Protein AF-A0A0A1I7A2-F1 (afdb_monomer_lite)

Secondary structure (DSSP, 8-state):
--TT-HHHHHHHHHTT---SS--HHHHHHHSSHHHHHHHHHHTT-------SS----HHHHHHHHHHH-SSEEEE-TT--TTTTEEEESSGGGTT-

pLDDT: mean 91.61, std 5.6, range [60.78, 98.12]

Foldseek 3Di:
DCLLPQVVQVVCVVVVHDDPDDHSVCSVQCLFPLSVVVVCVVVVHDDDDDDNDDDPDLVVVLVRCVVNDDFDWQADRRDDDPPRIDTRGDSVVSVD

Organism: NCBI:txid198431

Radius of gyration: 16.69 Å; chains: 1; bounding box: 38×24×44 Å

Sequence (96 aa):
FLSENPAFARRCQQEGIIFIGPS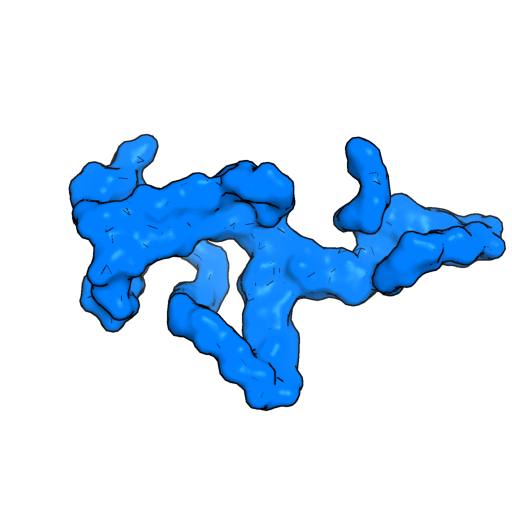AEVMLTMGDKIKAREAMKKAGIPVVPGTEGSISDVKEALKLIREIGLPVMIKAAAGGGGKGMRLVNHEVEIEK

InterPro domains:
  IPR005479 Carbamoyl phosphate synthase, ATP-binding domain [PF02786] (32-95)
  IPR005481 Biotin carboxylase-like, N-terminal domain [PF00289] (1-27)
  IPR011761 ATP-grasp fold [PS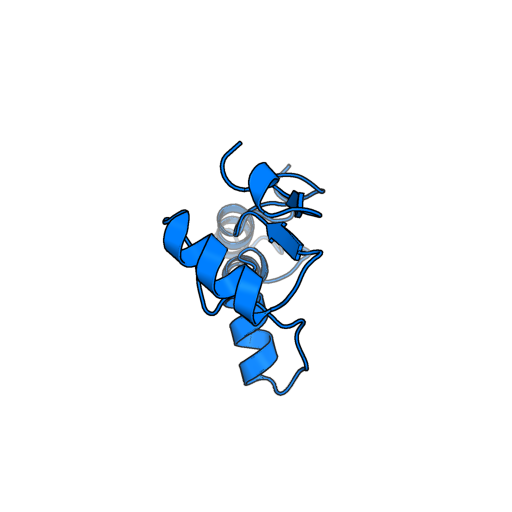50975] (37-89)
  IPR011764 Biotin carboxylation domain [PS50979] (1-96)
  IPR013815 ATP-grasp fold, subdomain 1 [G3DSA:3.30.1490.20] (49-96)
  IPR051602 Acetyl-CoA Carboxylase Biotin Carboxylase Component [PTHR48095] (1-95)

Structure (mmCIF, N/CA/C/O backbone):
data_AF-A0A0A1I7A2-F1
#
_entry.id   AF-A0A0A1I7A2-F1
#
loop_
_atom_site.group_PDB
_atom_site.id
_atom_site.type_symbol
_atom_site.label_atom_id
_atom_site.label_alt_id
_atom_site.label_comp_id
_atom_site.label_asym_id
_atom_site.label_entity_id
_atom_site.label_seq_id
_atom_site.pdbx_PDB_ins_code
_atom_site.Cartn_x
_atom_site.Cartn_y
_atom_site.Cartn_z
_atom_site.occupancy
_atom_site.B_iso_or_equiv
_atom_site.auth_seq_id
_atom_site.auth_comp_id
_atom_site.auth_asym_id
_atom_site.auth_atom_id
_atom_site.pdbx_PDB_model_num
ATOM 1 N N . PHE A 1 1 ? 0.475 14.819 11.387 1.00 91.12 1 PHE A N 1
ATOM 2 C CA . PHE A 1 1 ? -0.951 14.748 11.783 1.00 91.12 1 PHE A CA 1
ATOM 3 C C . PHE A 1 1 ? -1.413 13.288 11.808 1.00 91.12 1 PHE A C 1
ATOM 5 O O . PHE A 1 1 ? -0.580 12.423 11.563 1.00 91.12 1 PHE A O 1
ATOM 12 N N . LEU A 1 2 ? -2.680 13.005 12.154 1.00 93.00 2 LEU A N 1
ATOM 13 C CA . LEU A 1 2 ? -3.196 11.647 12.439 1.00 93.00 2 LEU A CA 1
ATOM 14 C C . LEU A 1 2 ? -4.358 11.201 11.528 1.00 93.00 2 LEU A C 1
ATOM 16 O O . LEU A 1 2 ? -4.996 10.193 11.812 1.00 93.00 2 LEU A O 1
ATOM 20 N N . SER A 1 3 ? -4.636 11.929 10.442 1.00 92.94 3 SER A N 1
ATOM 21 C CA . SER A 1 3 ? -5.785 11.683 9.552 1.00 92.94 3 SER A CA 1
ATOM 22 C C . SER A 1 3 ? -5.806 10.288 8.914 1.00 92.94 3 SER A C 1
ATOM 24 O O . SER A 1 3 ? -6.880 9.769 8.640 1.00 92.94 3 SER A O 1
ATOM 26 N N . GLU A 1 4 ? -4.639 9.675 8.706 1.00 91.88 4 GLU A N 1
ATOM 27 C CA . GLU A 1 4 ? -4.479 8.335 8.115 1.00 91.88 4 GLU A CA 1
ATOM 28 C C . GLU A 1 4 ? -3.883 7.327 9.118 1.00 91.88 4 GLU A C 1
ATOM 30 O O . GLU A 1 4 ? -3.305 6.316 8.726 1.00 91.88 4 GLU A O 1
ATOM 35 N N . ASN A 1 5 ? -3.961 7.608 10.427 1.00 93.75 5 ASN A N 1
ATOM 36 C CA . ASN A 1 5 ? -3.411 6.723 11.453 1.00 93.75 5 ASN A CA 1
ATOM 37 C C . ASN A 1 5 ? -4.490 5.746 11.976 1.00 93.75 5 ASN A C 1
ATOM 39 O O . ASN A 1 5 ? -5.354 6.159 12.757 1.00 93.75 5 ASN A O 1
ATOM 43 N N . PRO A 1 6 ? -4.419 4.443 11.638 1.00 95.81 6 PRO A N 1
ATOM 44 C CA . PRO A 1 6 ? -5.426 3.468 12.056 1.00 95.81 6 PRO A CA 1
ATOM 45 C C . PRO A 1 6 ? -5.464 3.255 13.573 1.00 95.81 6 PRO A C 1
ATOM 47 O O . PRO A 1 6 ? -6.529 2.988 14.127 1.00 95.81 6 PRO A O 1
ATOM 50 N N . ALA A 1 7 ? -4.329 3.394 14.267 1.00 96.88 7 ALA A N 1
ATOM 51 C CA . ALA A 1 7 ? -4.286 3.269 15.721 1.00 96.88 7 ALA A CA 1
ATOM 52 C C . ALA A 1 7 ? -5.029 4.426 16.403 1.00 96.88 7 ALA A C 1
ATOM 54 O O . ALA A 1 7 ? -5.718 4.206 17.397 1.00 96.88 7 ALA A O 1
ATOM 55 N N . PHE A 1 8 ? -4.948 5.636 15.841 1.00 97.50 8 PHE A N 1
ATOM 56 C CA . PHE A 1 8 ? -5.700 6.786 16.337 1.00 97.50 8 PHE A CA 1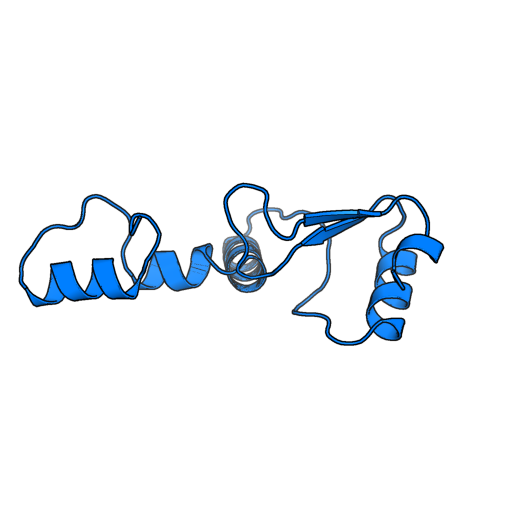
ATOM 57 C C . PHE A 1 8 ? -7.209 6.610 16.128 1.00 97.50 8 PHE A C 1
ATOM 59 O O . PHE A 1 8 ? -7.964 6.726 17.090 1.00 97.50 8 PHE A O 1
ATOM 66 N N . ALA A 1 9 ? -7.642 6.234 14.918 1.00 97.75 9 ALA A N 1
ATOM 67 C CA . ALA A 1 9 ? -9.058 5.985 14.628 1.00 97.75 9 ALA A CA 1
ATOM 68 C C . ALA A 1 9 ? -9.646 4.876 15.523 1.00 97.75 9 ALA A C 1
ATOM 70 O O . ALA A 1 9 ? -10.729 5.034 16.090 1.00 97.75 9 ALA A O 1
ATOM 71 N N . ARG A 1 10 ? -8.895 3.782 15.726 1.00 97.94 10 ARG A N 1
ATOM 72 C CA . ARG A 1 10 ? -9.282 2.696 16.639 1.00 97.94 10 ARG A CA 1
ATOM 73 C C . ARG A 1 10 ? -9.398 3.178 18.080 1.00 97.94 10 ARG A C 1
ATOM 75 O O . ARG A 1 10 ? -10.339 2.797 18.771 1.00 97.94 10 ARG A O 1
ATOM 82 N N . ARG A 1 11 ? -8.464 4.019 18.532 1.00 98.06 11 ARG A N 1
ATOM 83 C CA . ARG A 1 11 ? -8.509 4.559 19.890 1.00 98.06 11 ARG A CA 1
ATOM 84 C C . ARG A 1 11 ? -9.719 5.469 20.089 1.00 98.06 11 ARG A C 1
ATOM 86 O O . ARG A 1 11 ? -10.386 5.324 21.101 1.00 98.06 11 ARG A O 1
ATOM 93 N N . CYS A 1 12 ? -10.058 6.325 19.122 1.00 98.00 12 CYS A N 1
ATOM 94 C CA . CYS A 1 12 ? -11.289 7.121 19.176 1.00 98.00 12 CYS A CA 1
ATOM 95 C C . CYS A 1 12 ? -12.524 6.232 19.386 1.00 98.00 12 CYS A C 1
ATOM 97 O O . CYS A 1 12 ? -13.294 6.476 20.310 1.00 98.00 12 CYS A O 1
ATOM 99 N N . GLN A 1 13 ? -12.662 5.156 18.604 1.00 95.56 13 GLN A N 1
ATOM 100 C CA . GLN A 1 13 ? -13.784 4.223 18.732 1.00 95.56 13 GLN A CA 1
ATOM 101 C C . GLN A 1 13 ? -13.843 3.546 20.113 1.00 95.56 13 GLN A C 1
ATOM 103 O O . GLN A 1 13 ? -14.926 3.420 20.680 1.00 95.56 13 GLN A O 1
ATOM 108 N N . GLN A 1 14 ? -12.697 3.130 20.663 1.00 97.62 14 GLN A N 1
ATOM 109 C CA . GLN A 1 14 ? -12.610 2.516 21.997 1.00 97.62 14 GLN A CA 1
ATOM 110 C C . GLN A 1 14 ? -13.040 3.466 23.121 1.00 97.62 14 GLN A C 1
ATOM 112 O O . GLN A 1 14 ? -13.589 3.016 24.120 1.00 97.62 14 GLN A O 1
ATOM 117 N N . GLU A 1 15 ? -12.819 4.767 22.940 1.00 98.12 15 GLU A N 1
ATOM 118 C CA . GLU A 1 15 ? -13.198 5.818 23.893 1.00 98.12 15 GLU A CA 1
ATOM 119 C C . GLU A 1 15 ? -14.614 6.375 23.629 1.00 98.12 15 GLU A C 1
ATOM 121 O O . GLU A 1 15 ? -15.019 7.362 24.238 1.00 98.12 15 GLU A O 1
ATOM 126 N N . GLY A 1 16 ? -15.375 5.788 22.695 1.00 97.38 16 GLY A N 1
ATOM 127 C CA . GLY A 1 16 ? -16.716 6.267 22.334 1.00 97.38 16 GLY A CA 1
ATOM 128 C C . GLY A 1 16 ? -16.728 7.588 21.553 1.00 97.38 16 GLY A C 1
ATOM 129 O O . GLY A 1 16 ? -17.763 8.246 21.462 1.00 97.38 16 GLY A O 1
ATOM 130 N N . ILE A 1 17 ? -15.593 7.983 20.976 1.00 98.06 17 ILE A N 1
ATOM 131 C CA . ILE A 1 17 ? -15.444 9.190 20.161 1.00 98.06 17 ILE A CA 1
ATOM 132 C C . ILE A 1 17 ? -15.640 8.828 18.687 1.00 98.06 17 ILE A C 1
ATOM 134 O O . ILE A 1 17 ? -14.958 7.956 18.144 1.00 98.06 17 ILE A O 1
ATOM 138 N N . ILE A 1 18 ? -16.534 9.548 18.005 1.00 96.94 18 ILE A N 1
ATOM 139 C CA . ILE A 1 18 ? -16.718 9.402 16.559 1.00 96.94 18 ILE A CA 1
ATOM 140 C C . ILE A 1 18 ? -15.499 9.982 15.841 1.00 96.94 18 ILE A C 1
ATOM 142 O O . ILE A 1 18 ? -15.246 11.186 15.874 1.00 96.94 18 ILE A O 1
ATOM 146 N N . PHE A 1 19 ? -14.764 9.117 15.149 1.00 97.56 19 PHE A N 1
ATOM 147 C CA . PHE A 1 19 ? -13.748 9.535 14.196 1.00 97.56 19 PHE A CA 1
ATOM 148 C C . PHE A 1 19 ? -14.414 9.873 12.854 1.00 97.56 19 PHE A C 1
ATOM 150 O O . PHE A 1 19 ? -15.061 9.019 12.249 1.00 97.56 19 PHE A O 1
ATOM 157 N N . ILE A 1 20 ? -14.263 11.111 12.376 1.00 97.69 20 ILE A N 1
ATOM 158 C CA . ILE A 1 20 ? -14.790 11.530 11.068 1.00 97.69 20 ILE A CA 1
ATOM 159 C C . ILE A 1 20 ? -13.827 11.051 9.974 1.00 97.69 20 ILE A C 1
ATOM 161 O O . ILE A 1 20 ? -12.891 11.752 9.591 1.00 97.69 20 ILE A O 1
ATOM 165 N N . GLY A 1 21 ? -14.050 9.831 9.491 1.00 96.25 21 GLY A N 1
ATOM 166 C CA . GLY A 1 21 ? -13.264 9.198 8.437 1.00 96.25 21 GLY A CA 1
ATOM 167 C C . GLY A 1 21 ? -13.529 7.690 8.353 1.00 96.25 21 GLY A C 1
ATOM 168 O O . GLY A 1 21 ? -14.493 7.204 8.946 1.00 96.25 21 GLY A O 1
ATOM 169 N N . PRO A 1 22 ? -12.712 6.936 7.600 1.00 96.44 22 PRO A N 1
ATOM 170 C CA . PRO A 1 22 ? -12.878 5.490 7.479 1.00 96.44 22 PRO A CA 1
ATOM 171 C C . PRO A 1 22 ? -12.530 4.754 8.782 1.00 96.44 22 PRO A C 1
ATOM 173 O O . PRO A 1 22 ? -11.836 5.288 9.648 1.00 96.44 22 PRO A O 1
ATOM 176 N N . SER A 1 23 ? -12.968 3.496 8.902 1.00 96.31 23 SER A N 1
ATOM 177 C CA . SER A 1 23 ? -12.570 2.633 10.021 1.00 96.31 23 SER A CA 1
ATOM 178 C C . SER A 1 23 ? -11.073 2.312 9.995 1.00 96.31 23 SER A C 1
ATOM 180 O O . SER A 1 23 ? -10.415 2.376 8.950 1.00 96.31 23 SER A O 1
ATOM 182 N N . ALA A 1 24 ? -10.530 1.904 11.145 1.00 96.31 24 ALA A N 1
ATOM 183 C CA . ALA A 1 24 ? -9.128 1.513 11.267 1.00 96.31 24 ALA A CA 1
ATOM 184 C C . ALA A 1 24 ? -8.758 0.353 10.321 1.00 96.31 24 ALA A C 1
ATOM 186 O O . ALA A 1 24 ? -7.663 0.327 9.763 1.00 96.31 24 ALA A O 1
ATOM 187 N N . GLU A 1 25 ? -9.674 -0.589 10.099 1.00 95.31 25 GLU A N 1
ATOM 188 C CA . GLU A 1 25 ? -9.496 -1.743 9.211 1.00 95.31 25 GLU A CA 1
ATOM 189 C C . GLU A 1 25 ? -9.416 -1.310 7.742 1.00 95.31 25 GLU A C 1
ATOM 191 O O . GLU A 1 25 ? -8.565 -1.793 6.987 1.00 95.31 25 GLU A O 1
ATOM 196 N N . VAL A 1 26 ? -10.262 -0.351 7.347 1.00 95.88 26 VAL A N 1
ATOM 197 C CA . VAL A 1 26 ? -10.208 0.251 6.011 1.00 95.88 26 VAL A CA 1
ATOM 198 C C . VAL A 1 26 ? -8.897 1.016 5.837 1.00 95.88 26 VAL A C 1
ATOM 200 O O . VAL A 1 26 ? -8.233 0.8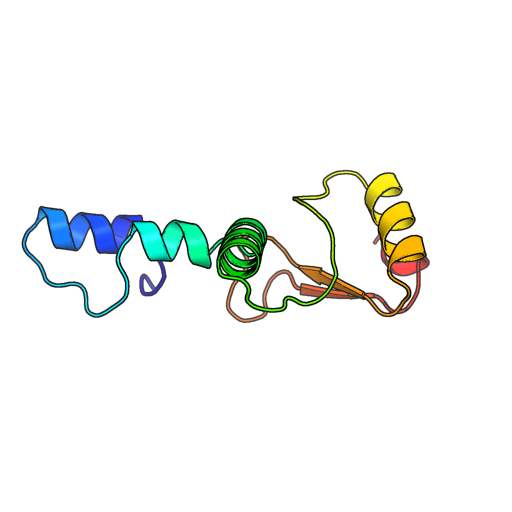33 4.821 1.00 95.88 26 VAL A O 1
ATOM 203 N N . MET A 1 27 ? -8.462 1.793 6.834 1.00 95.25 27 MET A N 1
ATOM 204 C CA . MET A 1 27 ? -7.169 2.490 6.790 1.00 95.25 27 MET A CA 1
ATOM 205 C C . MET A 1 27 ? -5.982 1.528 6.660 1.00 95.25 27 MET A C 1
ATOM 207 O O . MET A 1 27 ? -5.085 1.777 5.860 1.00 95.25 27 MET A O 1
ATOM 211 N N . LEU A 1 28 ? -5.976 0.414 7.399 1.00 93.12 28 LEU A N 1
ATOM 212 C CA . LEU A 1 28 ? -4.918 -0.603 7.310 1.00 93.12 28 LEU A CA 1
ATOM 213 C C . LEU A 1 28 ? -4.853 -1.261 5.929 1.00 93.12 28 LEU A C 1
ATOM 215 O O . LEU A 1 28 ? -3.770 -1.603 5.458 1.00 93.12 28 LEU A O 1
ATOM 219 N N . THR A 1 29 ? -6.008 -1.452 5.293 1.00 94.62 29 THR A N 1
ATOM 220 C CA . THR A 1 29 ? -6.095 -2.062 3.961 1.00 94.62 29 THR A CA 1
ATOM 221 C C . THR A 1 29 ? -5.698 -1.070 2.874 1.00 94.62 29 THR A C 1
ATOM 223 O O . THR A 1 29 ? -4.924 -1.410 1.987 1.00 94.62 29 THR A O 1
ATOM 226 N N . MET A 1 30 ? -6.209 0.160 2.949 1.00 93.50 30 MET A N 1
ATOM 227 C CA . MET A 1 30 ? -6.036 1.169 1.902 1.00 93.50 30 MET A CA 1
ATOM 228 C C . MET A 1 30 ? -4.728 1.960 2.022 1.00 93.50 30 MET A C 1
ATOM 230 O O . MET A 1 30 ? -4.259 2.505 1.027 1.00 93.50 30 MET A O 1
ATOM 234 N N . GLY A 1 31 ? -4.122 2.014 3.212 1.00 91.31 31 GLY A N 1
ATOM 235 C CA . GLY A 1 31 ? -2.832 2.672 3.442 1.00 91.31 31 GLY A CA 1
ATOM 236 C C . GLY A 1 31 ? -1.629 1.890 2.905 1.00 91.31 31 GLY A C 1
ATOM 237 O O . GLY A 1 31 ? -0.558 2.462 2.708 1.00 91.31 31 GLY A O 1
ATOM 238 N N . ASP A 1 32 ? -1.801 0.596 2.635 1.00 91.19 32 ASP A N 1
ATOM 239 C CA . ASP A 1 32 ? -0.810 -0.251 1.975 1.00 91.19 32 ASP A CA 1
ATOM 240 C C . ASP A 1 32 ? -1.204 -0.434 0.506 1.00 91.19 32 ASP A C 1
ATOM 242 O O . ASP A 1 32 ? -2.219 -1.052 0.189 1.00 91.19 32 ASP A O 1
ATOM 246 N N . LYS A 1 33 ? -0.386 0.085 -0.414 1.00 91.19 33 LYS A N 1
ATOM 247 C CA . LYS A 1 33 ? -0.682 0.052 -1.858 1.00 91.19 33 LYS A CA 1
ATOM 248 C C . LYS A 1 33 ? -0.826 -1.362 -2.420 1.00 91.19 33 LYS A C 1
ATOM 250 O O . LYS A 1 33 ? -1.551 -1.541 -3.400 1.00 91.19 33 LYS A O 1
ATOM 255 N N . ILE A 1 34 ? -0.147 -2.351 -1.838 1.00 91.75 34 ILE A N 1
ATOM 256 C CA . ILE A 1 34 ? -0.231 -3.746 -2.283 1.00 91.75 34 ILE A CA 1
ATOM 257 C C . ILE A 1 34 ? -1.591 -4.306 -1.873 1.00 91.75 34 ILE A C 1
ATOM 259 O O . ILE A 1 34 ? -2.356 -4.737 -2.739 1.00 91.75 34 ILE A O 1
ATOM 263 N N . LYS A 1 35 ? -1.932 -4.199 -0.582 1.00 92.50 35 LYS A N 1
ATOM 264 C CA . LYS A 1 35 ? -3.217 -4.678 -0.043 1.00 92.50 35 LYS A CA 1
ATOM 265 C C . LYS A 1 35 ? -4.406 -3.955 -0.665 1.00 92.50 35 LYS A C 1
ATOM 267 O O . LYS A 1 35 ? -5.396 -4.595 -1.013 1.00 92.50 35 LYS A O 1
ATOM 272 N N . ALA A 1 36 ? -4.292 -2.645 -0.870 1.00 93.31 36 ALA A N 1
ATOM 273 C CA . ALA A 1 36 ? -5.308 -1.850 -1.545 1.00 93.31 36 ALA A CA 1
ATOM 274 C C . ALA A 1 36 ? -5.561 -2.383 -2.959 1.00 93.31 36 ALA A C 1
ATOM 276 O O . ALA A 1 36 ? -6.704 -2.625 -3.339 1.00 93.31 36 ALA A O 1
ATOM 277 N N . ARG A 1 37 ? -4.499 -2.636 -3.735 1.00 93.38 37 ARG A N 1
ATOM 278 C CA . ARG A 1 37 ? -4.636 -3.145 -5.103 1.00 93.38 37 ARG A CA 1
ATOM 279 C C . ARG A 1 37 ? -5.208 -4.563 -5.135 1.00 93.38 37 ARG A C 1
ATOM 281 O O . ARG A 1 37 ? -6.024 -4.859 -6.002 1.00 93.38 37 ARG A O 1
ATOM 288 N N . GLU A 1 38 ? -4.821 -5.428 -4.200 1.00 93.06 38 GLU A N 1
ATOM 289 C CA . GLU A 1 38 ? -5.435 -6.754 -4.041 1.00 93.06 38 GLU A CA 1
ATOM 290 C C . GLU A 1 38 ? -6.930 -6.662 -3.722 1.00 93.06 38 GLU A C 1
ATOM 292 O O . GLU A 1 38 ? -7.725 -7.385 -4.321 1.00 93.06 38 GLU A O 1
ATOM 297 N N . ALA A 1 39 ? -7.326 -5.757 -2.822 1.00 94.69 39 ALA A N 1
ATOM 298 C CA . ALA A 1 39 ? -8.728 -5.520 -2.491 1.00 94.69 39 ALA A CA 1
ATOM 299 C C . ALA A 1 39 ? -9.523 -5.034 -3.715 1.00 94.69 39 ALA A C 1
ATOM 301 O O . ALA A 1 39 ? -10.611 -5.545 -3.973 1.00 94.69 39 ALA A O 1
ATOM 302 N N . MET A 1 40 ? -8.953 -4.124 -4.516 1.00 95.56 40 MET A N 1
ATOM 303 C CA . MET A 1 40 ? -9.575 -3.654 -5.761 1.00 95.56 40 MET A CA 1
ATOM 304 C C . MET A 1 40 ? -9.716 -4.779 -6.794 1.00 95.56 40 MET A C 1
ATOM 306 O O . MET A 1 40 ? -10.803 -4.963 -7.338 1.00 95.56 40 MET A O 1
ATOM 310 N N . LYS A 1 41 ? -8.668 -5.594 -7.002 1.00 94.00 41 LYS A N 1
ATOM 311 C CA . LYS A 1 41 ? -8.736 -6.778 -7.879 1.00 94.00 41 LYS A CA 1
ATOM 312 C C . LYS A 1 41 ? -9.850 -7.737 -7.436 1.00 94.00 41 LYS A C 1
ATOM 314 O O . LYS A 1 41 ? -10.645 -8.168 -8.266 1.00 94.00 41 LYS A O 1
ATOM 319 N N . LYS A 1 42 ? -9.939 -8.045 -6.134 1.00 95.00 42 LYS A N 1
ATOM 320 C CA . LYS A 1 42 ? -10.985 -8.921 -5.563 1.00 95.00 42 LYS A CA 1
ATOM 321 C C . LYS A 1 42 ? -12.393 -8.351 -5.739 1.00 95.00 42 LYS A C 1
ATOM 323 O O . LYS A 1 42 ? -13.334 -9.117 -5.906 1.00 95.00 42 LYS A O 1
ATOM 328 N N . ALA A 1 43 ? -12.528 -7.028 -5.730 1.00 96.69 43 ALA A N 1
ATOM 329 C CA . ALA A 1 43 ? -13.782 -6.335 -6.004 1.00 96.69 43 ALA A CA 1
ATOM 330 C C . ALA A 1 43 ? -14.128 -6.251 -7.507 1.00 96.69 43 ALA A C 1
ATOM 332 O O . ALA A 1 43 ? -15.130 -5.635 -7.861 1.00 96.69 43 ALA A O 1
ATOM 333 N N . GLY A 1 44 ? -13.315 -6.833 -8.400 1.00 96.75 44 GLY A N 1
ATOM 334 C CA . GLY A 1 44 ? -13.517 -6.764 -9.851 1.00 96.75 44 GLY A CA 1
ATOM 335 C C . GLY A 1 44 ? -13.165 -5.406 -10.463 1.00 96.75 44 GLY A C 1
ATOM 336 O O . GLY A 1 44 ? -13.534 -5.133 -11.604 1.00 96.75 44 GLY A O 1
ATOM 337 N N . ILE A 1 45 ? -12.459 -4.547 -9.722 1.00 96.69 45 ILE A N 1
ATOM 338 C CA . ILE A 1 45 ? -12.072 -3.213 -10.178 1.00 96.69 45 ILE A CA 1
ATOM 339 C C . ILE A 1 45 ? -10.734 -3.316 -10.930 1.00 96.69 45 ILE A C 1
ATOM 341 O O . ILE A 1 45 ? -9.763 -3.841 -10.373 1.00 96.69 45 ILE A O 1
ATOM 345 N N . PRO A 1 46 ? -10.642 -2.805 -12.173 1.00 94.62 46 PRO A N 1
ATOM 346 C CA . PRO A 1 46 ? -9.389 -2.767 -12.917 1.00 94.62 46 PRO A CA 1
ATOM 347 C C . PRO A 1 46 ? -8.307 -1.984 -12.170 1.00 94.62 46 PRO A C 1
ATOM 349 O O . PRO A 1 46 ? -8.548 -0.896 -11.647 1.00 94.62 46 PRO A O 1
ATOM 352 N N . VAL A 1 47 ? -7.089 -2.521 -12.156 1.00 93.94 47 VAL A N 1
ATOM 353 C CA . VAL A 1 47 ? -5.929 -1.897 -11.511 1.00 93.94 47 VAL A CA 1
ATOM 354 C C . VAL A 1 47 ? -4.790 -1.732 -12.502 1.00 93.94 47 VAL A C 1
ATOM 356 O O . VAL A 1 47 ? -4.652 -2.515 -13.439 1.00 93.94 47 VAL A O 1
ATOM 359 N N . VAL A 1 48 ? -3.938 -0.734 -12.263 1.00 91.12 48 VAL A N 1
ATOM 360 C CA . VAL A 1 48 ? -2.715 -0.549 -13.052 1.00 91.12 48 VAL A CA 1
ATOM 361 C C . VAL A 1 48 ? -1.828 -1.799 -12.913 1.00 91.12 48 VAL A C 1
ATOM 363 O O . VAL A 1 48 ? -1.611 -2.252 -11.777 1.00 91.12 48 VAL A O 1
ATOM 366 N N . PRO A 1 49 ? -1.313 -2.356 -14.028 1.00 86.25 49 PRO A N 1
ATOM 367 C CA . PRO A 1 49 ? -0.387 -3.480 -13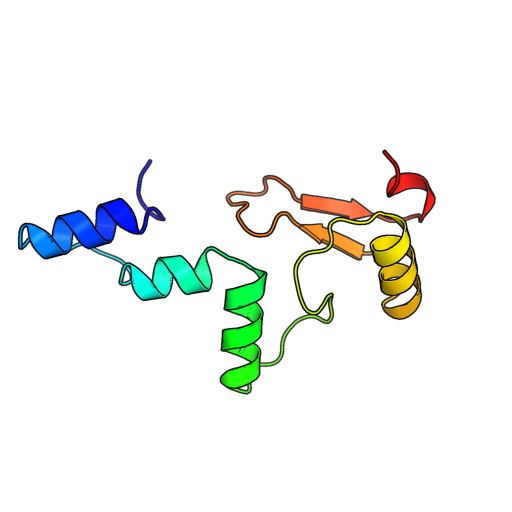.999 1.00 86.25 49 PRO A CA 1
ATOM 368 C C . PRO A 1 49 ? 0.828 -3.201 -13.112 1.00 86.25 49 PRO A C 1
ATOM 370 O O . PRO A 1 49 ? 1.327 -2.079 -13.033 1.00 86.25 49 PRO A O 1
ATOM 373 N N . GLY A 1 50 ? 1.296 -4.228 -12.414 1.00 86.06 50 GLY A N 1
ATOM 374 C CA . GLY A 1 50 ? 2.455 -4.129 -11.543 1.00 86.06 50 GLY A CA 1
ATOM 375 C C . GLY A 1 50 ? 2.668 -5.400 -10.735 1.00 86.06 50 GLY A C 1
ATOM 376 O O . GLY A 1 50 ? 1.987 -6.403 -10.917 1.00 86.06 50 GLY A O 1
ATOM 377 N N . THR A 1 51 ? 3.591 -5.313 -9.792 1.00 86.25 51 THR A N 1
ATOM 378 C CA . THR A 1 51 ? 4.214 -6.441 -9.082 1.00 86.25 51 THR A CA 1
ATOM 379 C C . THR A 1 51 ? 3.248 -7.099 -8.107 1.00 86.25 51 THR A C 1
ATOM 381 O O . THR A 1 51 ? 2.594 -6.371 -7.376 1.00 86.25 51 THR A O 1
ATOM 384 N N . GLU A 1 52 ? 3.134 -8.424 -8.022 1.00 80.62 52 GLU A N 1
ATOM 385 C CA . GLU A 1 52 ? 2.228 -9.100 -7.069 1.00 80.62 52 GLU A CA 1
ATOM 386 C C . GLU A 1 52 ? 2.834 -9.208 -5.661 1.00 80.62 52 GLU A C 1
ATOM 388 O O . GLU A 1 52 ? 3.071 -10.291 -5.145 1.00 80.62 52 GLU A O 1
ATOM 393 N N . GLY A 1 53 ? 3.135 -8.062 -5.049 1.00 85.81 53 GLY A N 1
ATOM 394 C CA . GLY A 1 53 ? 3.729 -7.998 -3.717 1.00 85.81 53 GLY A CA 1
ATOM 395 C C . GLY A 1 53 ? 4.830 -6.952 -3.604 1.00 85.81 53 GLY A C 1
ATOM 396 O O . GLY A 1 53 ? 5.059 -6.149 -4.518 1.00 85.81 53 GLY A O 1
ATOM 397 N N . SER A 1 54 ? 5.494 -6.959 -2.448 1.00 87.75 54 SER A N 1
ATOM 398 C CA . SER A 1 54 ? 6.678 -6.146 -2.186 1.00 87.75 54 SER A CA 1
ATOM 399 C C . SER A 1 54 ? 7.900 -6.796 -2.813 1.00 87.75 54 SER A C 1
ATOM 401 O O . SER A 1 54 ? 8.110 -7.990 -2.626 1.00 87.75 54 SER A O 1
ATOM 403 N N . ILE A 1 55 ? 8.735 -5.995 -3.467 1.00 89.00 55 ILE A N 1
ATOM 404 C CA . ILE A 1 55 ? 10.030 -6.441 -3.975 1.00 89.00 55 ILE A CA 1
ATOM 405 C C . ILE A 1 55 ? 11.114 -5.926 -3.041 1.00 89.00 55 ILE A C 1
ATOM 407 O O . ILE A 1 55 ? 11.166 -4.729 -2.751 1.00 89.00 55 ILE A O 1
ATOM 411 N N . SER A 1 56 ? 11.979 -6.828 -2.589 1.00 86.31 56 SER A N 1
ATOM 412 C CA . SER A 1 56 ? 13.157 -6.502 -1.779 1.00 86.31 56 SER A CA 1
ATOM 413 C C . SER A 1 56 ? 14.478 -6.766 -2.500 1.00 86.31 56 SER A C 1
ATOM 415 O O . SER A 1 56 ? 15.522 -6.357 -2.000 1.00 86.31 56 SER A O 1
ATOM 417 N N . ASP A 1 57 ? 14.446 -7.437 -3.653 1.00 89.25 57 ASP A N 1
ATOM 418 C CA . ASP A 1 57 ? 15.630 -7.778 -4.438 1.00 89.25 57 ASP A CA 1
ATOM 419 C C . ASP A 1 57 ? 15.680 -6.998 -5.760 1.00 89.25 57 ASP A C 1
ATOM 421 O O . ASP A 1 57 ? 14.707 -6.913 -6.512 1.00 89.25 57 ASP A O 1
ATOM 425 N N . VAL A 1 58 ? 16.845 -6.427 -6.061 1.00 89.06 58 VAL A N 1
ATOM 426 C CA . VAL A 1 58 ? 17.039 -5.598 -7.259 1.00 89.06 58 VAL A CA 1
ATOM 427 C C . VAL A 1 58 ? 16.981 -6.429 -8.544 1.00 89.06 58 VAL A C 1
ATOM 429 O O . VAL A 1 58 ? 16.477 -5.949 -9.561 1.00 89.06 58 VAL A O 1
ATOM 432 N N . LYS A 1 59 ? 17.442 -7.687 -8.523 1.00 90.69 59 LYS A N 1
ATOM 433 C CA . LYS A 1 59 ? 17.397 -8.555 -9.711 1.00 90.69 59 LYS A CA 1
ATOM 434 C C . LYS A 1 59 ? 15.960 -8.948 -10.037 1.00 90.69 59 LYS A C 1
ATOM 436 O O . LYS A 1 59 ? 15.581 -8.949 -11.209 1.00 90.69 59 LYS A O 1
ATOM 441 N N . GLU A 1 60 ? 15.155 -9.234 -9.016 1.00 89.75 60 GLU A N 1
ATOM 442 C CA . GLU A 1 60 ? 13.714 -9.454 -9.162 1.00 89.75 60 GLU A CA 1
ATOM 443 C C . GLU A 1 60 ? 13.015 -8.211 -9.733 1.00 89.75 60 GLU A C 1
ATOM 445 O O . GLU A 1 60 ? 12.239 -8.327 -10.687 1.00 89.75 60 GLU A O 1
ATOM 450 N N . ALA A 1 61 ? 13.351 -7.017 -9.228 1.00 89.75 61 ALA A N 1
ATOM 451 C CA . ALA A 1 61 ? 12.825 -5.760 -9.759 1.00 89.75 61 ALA A CA 1
ATOM 452 C C . ALA A 1 61 ? 13.146 -5.587 -11.251 1.00 89.75 61 ALA A C 1
ATOM 454 O O . ALA A 1 61 ? 12.248 -5.299 -12.041 1.00 89.75 61 ALA A O 1
ATOM 455 N N . LEU A 1 62 ? 14.400 -5.814 -11.655 1.00 91.19 62 LEU A N 1
ATOM 456 C CA . LEU A 1 62 ? 14.830 -5.720 -13.055 1.00 91.19 62 LEU A CA 1
ATOM 457 C C . LEU A 1 62 ? 14.073 -6.693 -13.963 1.00 91.19 62 LEU A C 1
ATOM 459 O O . LEU A 1 62 ? 13.640 -6.308 -15.050 1.00 91.19 62 LEU A O 1
ATOM 463 N N . LYS A 1 63 ? 13.875 -7.940 -13.518 1.00 90.44 63 LYS A N 1
ATOM 464 C CA . LYS A 1 63 ? 13.109 -8.937 -14.277 1.00 90.44 63 LYS A CA 1
ATOM 465 C C . LYS A 1 63 ? 11.672 -8.464 -14.520 1.00 90.44 63 LYS A C 1
ATOM 467 O O . LYS A 1 63 ? 11.223 -8.453 -15.663 1.00 90.44 63 LYS A O 1
ATOM 472 N N . LEU A 1 64 ? 10.982 -8.017 -13.471 1.00 89.44 64 LEU A N 1
ATOM 473 C CA . LEU A 1 64 ? 9.596 -7.548 -13.568 1.00 89.44 64 LEU A CA 1
ATOM 474 C C . LEU A 1 64 ? 9.468 -6.279 -14.414 1.00 89.44 64 LEU A C 1
ATOM 476 O O . LEU A 1 64 ? 8.509 -6.128 -15.164 1.00 89.44 64 LEU A O 1
ATOM 480 N N . ILE A 1 65 ? 10.442 -5.373 -14.341 1.00 90.69 65 ILE A N 1
ATOM 481 C CA . ILE A 1 65 ? 10.451 -4.154 -15.159 1.00 90.69 65 ILE A CA 1
ATOM 482 C C . ILE A 1 65 ? 10.600 -4.489 -16.645 1.00 90.69 65 ILE A C 1
ATOM 484 O O . ILE A 1 65 ? 9.933 -3.865 -17.467 1.00 90.69 65 ILE A O 1
ATOM 488 N N . ARG A 1 66 ? 11.400 -5.502 -16.995 1.00 90.56 66 ARG A N 1
ATOM 489 C CA . ARG A 1 66 ? 11.500 -5.994 -18.379 1.00 90.56 66 ARG A CA 1
ATOM 490 C C . ARG A 1 66 ? 10.200 -6.622 -18.878 1.00 90.56 66 ARG A C 1
ATOM 492 O O . ARG A 1 66 ? 9.892 -6.488 -20.055 1.00 90.56 66 ARG A O 1
ATOM 499 N N . GLU A 1 67 ? 9.444 -7.274 -17.998 1.00 90.50 67 GLU A N 1
ATOM 500 C CA . GLU A 1 67 ? 8.132 -7.849 -18.329 1.00 90.50 67 GLU A CA 1
ATOM 501 C C . GLU A 1 67 ? 7.041 -6.772 -18.484 1.00 90.50 67 GLU A C 1
ATOM 503 O O . GLU A 1 67 ? 6.199 -6.876 -19.373 1.00 90.50 67 GLU A O 1
ATOM 508 N N . ILE A 1 68 ? 7.059 -5.727 -17.648 1.00 91.00 68 ILE A N 1
ATOM 509 C CA . ILE A 1 68 ? 6.068 -4.632 -17.662 1.00 91.00 68 ILE A CA 1
ATOM 510 C C . ILE A 1 68 ? 6.361 -3.611 -18.774 1.00 91.00 68 ILE A C 1
ATOM 512 O O . ILE A 1 68 ? 5.432 -3.087 -19.389 1.00 91.00 68 ILE A O 1
ATOM 516 N N . GLY A 1 69 ? 7.640 -3.329 -19.029 1.00 92.12 69 GLY A N 1
ATOM 517 C CA . GLY A 1 69 ? 8.104 -2.283 -19.937 1.00 92.12 69 GLY A CA 1
ATOM 518 C C . GLY A 1 69 ? 8.326 -0.933 -19.246 1.00 92.12 69 GLY A C 1
ATOM 519 O O . GLY A 1 69 ? 7.642 -0.570 -18.290 1.00 92.12 69 GLY A O 1
ATOM 520 N N . LEU A 1 70 ? 9.310 -0.179 -19.742 1.00 92.88 70 LEU A N 1
ATOM 521 C CA . LEU A 1 70 ? 9.627 1.178 -19.286 1.00 92.88 70 LEU A CA 1
ATOM 522 C C . LEU A 1 70 ? 8.765 2.231 -20.018 1.00 92.88 70 LEU A C 1
ATOM 524 O O . LEU A 1 70 ? 8.409 2.017 -21.179 1.00 92.88 70 LEU A O 1
ATOM 528 N N . PRO A 1 71 ? 8.480 3.392 -19.394 1.00 94.75 71 PRO A N 1
ATOM 529 C CA . PRO A 1 71 ? 8.893 3.787 -18.046 1.00 94.75 71 PRO A CA 1
ATOM 530 C C . PRO A 1 71 ? 8.032 3.147 -16.947 1.00 94.75 71 PRO A C 1
ATOM 532 O O . PRO A 1 71 ? 6.847 2.881 -17.137 1.00 94.75 71 PRO A O 1
ATOM 535 N N . VAL A 1 72 ? 8.616 2.967 -15.758 1.00 94.50 72 VAL A N 1
ATOM 536 C CA . VAL A 1 72 ? 7.913 2.433 -14.576 1.00 94.50 72 VAL A CA 1
ATOM 537 C C . VAL A 1 72 ? 7.961 3.403 -13.403 1.00 94.50 72 VAL A C 1
ATOM 539 O O . VAL A 1 72 ? 8.841 4.257 -13.306 1.00 94.50 72 VAL A O 1
ATOM 542 N N . MET A 1 73 ? 7.025 3.250 -12.465 1.00 93.44 73 MET A N 1
ATOM 543 C CA . MET A 1 73 ? 7.016 4.013 -11.219 1.00 93.44 73 MET A CA 1
ATOM 544 C C . MET A 1 73 ? 7.233 3.096 -10.019 1.00 93.44 73 MET A C 1
ATOM 546 O O . MET A 1 73 ? 6.350 2.320 -9.653 1.00 93.44 73 MET A O 1
ATOM 550 N N . ILE A 1 74 ? 8.382 3.240 -9.364 1.00 92.00 74 ILE A N 1
ATOM 551 C CA . ILE A 1 74 ? 8.685 2.567 -8.101 1.00 92.00 74 ILE A CA 1
ATOM 552 C C . ILE A 1 74 ? 7.982 3.332 -6.981 1.00 92.00 74 ILE A C 1
ATOM 554 O O . ILE A 1 74 ? 8.099 4.555 -6.894 1.00 92.00 74 ILE A O 1
ATOM 558 N N . LYS A 1 75 ? 7.228 2.628 -6.131 1.00 91.62 75 LYS A N 1
ATOM 559 C CA . LYS A 1 75 ? 6.464 3.222 -5.026 1.00 91.62 75 LYS A CA 1
ATOM 560 C C . LYS A 1 75 ? 6.697 2.440 -3.737 1.00 91.62 75 LYS A C 1
ATOM 562 O O . LYS A 1 75 ? 6.502 1.232 -3.706 1.00 91.62 75 LYS A O 1
ATOM 567 N N . ALA A 1 76 ? 7.004 3.143 -2.653 1.00 89.75 76 ALA A N 1
ATOM 568 C CA . ALA A 1 76 ? 6.972 2.596 -1.307 1.00 89.75 76 ALA A CA 1
ATOM 569 C C . ALA A 1 76 ? 5.542 2.156 -0.962 1.00 89.75 76 ALA A C 1
ATOM 571 O O . ALA A 1 76 ? 4.587 2.918 -1.182 1.00 89.75 76 ALA A O 1
ATOM 572 N N . ALA A 1 77 ? 5.412 0.950 -0.401 1.00 85.19 77 ALA A N 1
ATOM 573 C CA . ALA A 1 77 ? 4.125 0.342 -0.069 1.00 85.19 77 ALA A CA 1
ATOM 574 C C . ALA A 1 77 ? 3.309 1.203 0.913 1.00 85.19 77 ALA A C 1
ATOM 576 O O . ALA A 1 77 ? 2.133 1.444 0.661 1.00 85.19 77 ALA A O 1
ATOM 577 N N . ALA A 1 78 ? 3.965 1.745 1.948 1.00 82.69 78 ALA A N 1
ATOM 578 C CA . ALA A 1 78 ? 3.362 2.567 3.007 1.00 82.69 78 ALA A CA 1
ATOM 579 C C . ALA A 1 78 ? 3.654 4.084 2.879 1.00 82.69 78 ALA A C 1
ATOM 581 O O . ALA A 1 78 ? 3.675 4.811 3.870 1.00 82.69 78 ALA A O 1
ATOM 582 N N . GLY A 1 79 ? 3.952 4.581 1.672 1.00 78.62 79 GLY A N 1
ATOM 583 C CA . GLY A 1 79 ? 4.264 6.002 1.442 1.00 78.62 79 GLY A CA 1
ATOM 584 C C . GLY A 1 79 ? 3.033 6.855 1.109 1.00 78.62 79 GLY A C 1
ATOM 585 O O . GLY A 1 79 ? 2.238 6.453 0.258 1.00 78.62 79 GLY A O 1
ATOM 586 N N . GLY A 1 80 ? 2.938 8.056 1.691 1.00 82.88 80 GLY A N 1
ATOM 587 C CA . GLY A 1 80 ? 1.878 9.045 1.444 1.00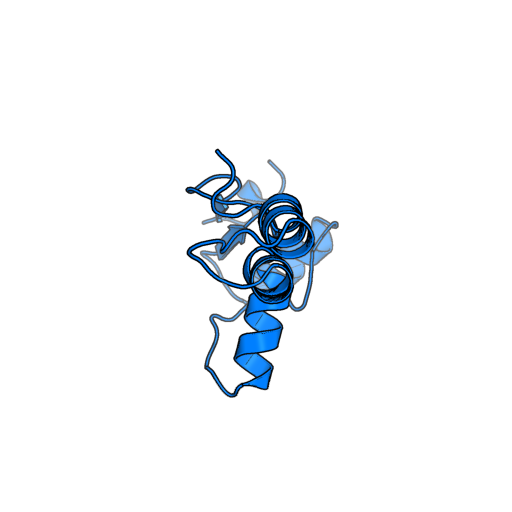 82.88 80 GLY A CA 1
ATOM 588 C C . GLY A 1 80 ? 2.410 10.423 1.022 1.00 82.88 80 GLY A C 1
ATOM 589 O O . GLY A 1 80 ? 3.602 10.715 1.144 1.00 82.88 80 GLY A O 1
ATOM 590 N N . GLY A 1 81 ? 1.528 11.277 0.492 1.00 85.25 81 GLY A N 1
ATOM 591 C CA . GLY A 1 81 ? 1.843 12.681 0.182 1.00 85.25 81 GLY A CA 1
ATOM 592 C C . GLY A 1 81 ? 2.957 12.893 -0.851 1.00 85.25 81 GLY A C 1
ATOM 593 O O . GLY A 1 81 ? 3.730 13.838 -0.730 1.00 85.25 81 GLY A O 1
ATOM 594 N N . GLY A 1 82 ? 3.101 11.990 -1.825 1.00 85.94 82 GLY A N 1
ATOM 595 C CA . GLY A 1 82 ? 4.143 12.093 -2.856 1.00 85.94 82 GLY A CA 1
ATOM 596 C C . GLY A 1 82 ? 5.496 11.476 -2.478 1.00 85.94 82 GLY A C 1
ATOM 597 O O . GLY A 1 82 ? 6.373 11.375 -3.331 1.00 85.94 82 GLY A O 1
ATOM 598 N N . LYS A 1 83 ? 5.686 11.040 -1.225 1.00 85.62 83 LYS A N 1
ATOM 599 C CA . LYS A 1 83 ? 6.976 10.533 -0.732 1.00 85.62 83 LYS A CA 1
ATOM 600 C C . LYS A 1 83 ? 7.167 9.044 -1.024 1.00 85.62 83 LYS A C 1
ATOM 602 O O . LYS A 1 83 ? 6.225 8.253 -0.962 1.00 85.62 83 LYS A O 1
ATOM 607 N N . GLY A 1 84 ? 8.413 8.665 -1.319 1.00 88.94 84 GLY A N 1
ATOM 608 C CA . GLY A 1 84 ? 8.778 7.286 -1.650 1.00 88.94 84 GLY A CA 1
ATOM 609 C C . GLY A 1 84 ? 8.269 6.845 -3.022 1.00 88.94 84 GLY A C 1
ATOM 610 O O . GLY A 1 84 ? 7.906 5.686 -3.182 1.00 88.94 84 GLY A O 1
ATOM 611 N N . MET A 1 85 ? 8.176 7.758 -3.992 1.00 92.38 85 MET A N 1
ATOM 612 C CA . MET A 1 85 ? 7.882 7.422 -5.385 1.00 92.38 85 MET A CA 1
ATOM 613 C C . MET A 1 85 ? 9.011 7.902 -6.288 1.00 92.38 85 MET A C 1
ATOM 615 O O . MET A 1 85 ? 9.507 9.014 -6.113 1.00 92.38 85 MET A O 1
ATOM 619 N N . ARG A 1 86 ? 9.399 7.074 -7.256 1.00 91.94 86 ARG A N 1
ATOM 620 C CA . ARG A 1 86 ? 10.439 7.388 -8.235 1.00 91.94 86 ARG A CA 1
ATOM 621 C C . ARG A 1 86 ? 10.014 6.914 -9.618 1.00 91.94 86 ARG A C 1
ATOM 623 O O . ARG A 1 86 ? 9.664 5.749 -9.792 1.00 91.94 86 ARG A O 1
ATOM 630 N N . LEU A 1 87 ? 10.040 7.828 -10.584 1.00 94.12 87 LEU A N 1
ATOM 631 C CA . LEU A 1 87 ? 9.923 7.493 -12.000 1.00 94.12 87 LEU A CA 1
ATOM 632 C C . LEU A 1 87 ? 11.269 6.944 -12.482 1.00 94.12 87 LEU A C 1
ATOM 634 O O . LEU A 1 87 ? 12.305 7.531 -12.176 1.00 94.12 87 LEU A O 1
ATOM 638 N N . VAL A 1 88 ? 11.228 5.832 -13.208 1.00 94.44 88 VAL A N 1
ATOM 639 C CA . VAL A 1 88 ? 12.392 5.164 -13.789 1.00 94.44 88 VAL A CA 1
ATOM 640 C C . VAL A 1 88 ? 12.194 5.099 -15.294 1.00 94.44 88 VAL A C 1
ATOM 642 O O . VAL A 1 88 ? 11.259 4.447 -15.769 1.00 94.44 88 VAL A O 1
ATOM 645 N N . ASN A 1 89 ? 13.068 5.779 -16.034 1.00 95.38 89 ASN A N 1
ATOM 646 C CA . ASN A 1 89 ? 13.025 5.798 -17.500 1.00 95.38 89 ASN A CA 1
ATOM 647 C C . ASN A 1 89 ? 13.981 4.775 -18.122 1.00 95.38 89 ASN A C 1
ATOM 649 O O . ASN A 1 89 ? 13.731 4.291 -19.224 1.00 95.38 89 ASN A O 1
ATOM 653 N N . HIS A 1 90 ? 15.055 4.425 -17.409 1.00 93.19 90 HIS A N 1
ATOM 654 C CA . HIS A 1 90 ? 16.104 3.522 -17.879 1.00 93.19 90 HIS A CA 1
ATOM 655 C C . HIS A 1 90 ? 16.519 2.532 -16.786 1.00 93.19 90 HIS A C 1
ATOM 657 O O . HIS A 1 90 ? 16.557 2.889 -15.610 1.00 93.19 90 HIS A O 1
ATOM 663 N N . GLU A 1 91 ? 16.897 1.303 -17.164 1.00 88.62 91 GLU A N 1
ATOM 664 C CA . GLU A 1 91 ? 17.279 0.254 -16.197 1.00 88.62 91 GLU A CA 1
ATOM 665 C C . GLU A 1 91 ? 18.426 0.681 -15.263 1.00 88.62 91 GLU A C 1
ATOM 667 O O . GLU A 1 91 ? 18.415 0.360 -14.078 1.00 88.62 91 GLU A O 1
ATOM 672 N N . VAL A 1 92 ? 19.372 1.482 -15.768 1.00 88.00 92 VAL A N 1
ATOM 673 C CA . VAL A 1 92 ? 20.531 2.000 -15.010 1.00 88.00 92 VAL A CA 1
ATOM 674 C C . VAL A 1 92 ? 20.155 2.882 -13.814 1.00 88.00 92 VAL A C 1
ATOM 676 O O . VAL A 1 92 ? 21.002 3.217 -12.987 1.00 88.00 92 VAL A O 1
ATOM 679 N N . GLU A 1 93 ? 18.899 3.314 -13.723 1.00 87.88 93 GLU A N 1
ATOM 680 C CA . GLU A 1 93 ? 18.404 4.113 -12.608 1.00 87.88 93 GLU A CA 1
ATOM 681 C C . GLU A 1 93 ? 17.972 3.251 -11.411 1.00 87.88 93 GLU A C 1
ATOM 683 O O . GLU A 1 93 ? 17.822 3.796 -10.321 1.00 87.88 93 GLU A O 1
ATOM 688 N N . ILE A 1 94 ? 17.790 1.938 -11.581 1.00 83.12 94 ILE A N 1
ATOM 689 C CA . ILE A 1 94 ? 17.212 1.048 -10.557 1.00 83.12 94 ILE A CA 1
ATOM 690 C C . ILE A 1 94 ? 18.205 0.741 -9.424 1.00 83.12 94 ILE A C 1
ATOM 692 O O . ILE A 1 94 ? 17.790 0.576 -8.283 1.00 83.12 94 ILE A O 1
ATOM 696 N N . GLU A 1 95 ? 19.506 0.705 -9.717 1.00 74.94 95 GLU A N 1
ATOM 697 C CA . GLU A 1 95 ? 20.567 0.396 -8.740 1.00 74.94 95 GLU A CA 1
ATOM 698 C C . GLU A 1 95 ? 21.035 1.610 -7.913 1.00 74.94 95 GLU A C 1
ATOM 700 O O . GLU A 1 95 ? 21.895 1.470 -7.046 1.00 74.94 95 GLU A O 1
ATOM 705 N N . LYS A 1 96 ? 20.496 2.804 -8.189 1.00 60.78 96 LYS A N 1
ATOM 706 C CA . LYS A 1 96 ? 20.830 4.051 -7.479 1.00 60.78 96 LYS A CA 1
ATOM 707 C C . LYS A 1 96 ? 19.883 4.305 -6.321 1.00 60.78 96 LYS A C 1
ATOM 709 O O . LYS A 1 96 ? 20.356 4.807 -5.284 1.00 60.78 96 LYS A O 1
#